Protein AF-A0A7W0YG30-F1 (afdb_monomer)

Structure (mmCIF, N/CA/C/O backbone):
data_AF-A0A7W0YG30-F1
#
_entry.id   AF-A0A7W0YG30-F1
#
loop_
_atom_site.group_PDB
_atom_site.id
_atom_site.type_symbol
_atom_site.label_atom_id
_atom_site.label_alt_id
_atom_site.label_comp_id
_atom_site.label_asym_id
_atom_site.label_entity_id
_atom_site.label_seq_id
_atom_site.pdbx_PDB_ins_code
_atom_site.Cartn_x
_atom_site.Cartn_y
_atom_site.Cartn_z
_atom_site.occupancy
_atom_site.B_iso_or_equiv
_atom_site.auth_seq_id
_atom_site.auth_comp_id
_atom_site.auth_asym_id
_atom_site.auth_atom_id
_atom_site.pdbx_PDB_model_num
ATOM 1 N N . GLY A 1 1 ? 5.978 15.077 6.024 1.00 88.06 1 GLY A N 1
ATOM 2 C CA . GLY A 1 1 ? 4.657 14.716 5.456 1.00 88.06 1 GLY A CA 1
ATOM 3 C C . GLY A 1 1 ? 3.898 13.810 6.408 1.00 88.06 1 GLY A C 1
ATOM 4 O O . GLY A 1 1 ? 4.485 13.378 7.391 1.00 88.06 1 GLY A O 1
ATOM 5 N N . MET A 1 2 ? 2.622 13.528 6.148 1.00 92.81 2 MET A N 1
ATOM 6 C CA . MET A 1 2 ? 1.885 12.480 6.869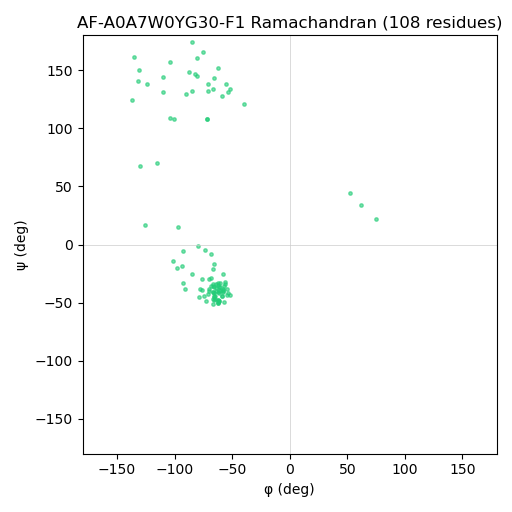 1.00 92.81 2 MET A CA 1
ATOM 7 C C . MET A 1 2 ? 2.159 11.133 6.193 1.00 92.81 2 MET A C 1
ATOM 9 O O . MET A 1 2 ? 2.068 11.057 4.970 1.00 92.81 2 MET A O 1
ATOM 13 N N . ARG A 1 3 ? 2.488 10.096 6.966 1.00 92.56 3 ARG A N 1
ATOM 14 C CA . ARG A 1 3 ? 2.571 8.705 6.504 1.00 92.56 3 ARG A CA 1
ATOM 15 C C . ARG A 1 3 ? 1.429 7.925 7.130 1.00 92.56 3 ARG A C 1
ATOM 17 O O . ARG A 1 3 ? 1.207 7.996 8.336 1.00 92.56 3 ARG A O 1
ATOM 24 N N . TRP A 1 4 ? 0.716 7.183 6.307 1.00 94.00 4 TRP A N 1
ATOM 25 C CA . TRP A 1 4 ? -0.432 6.394 6.720 1.00 94.00 4 TRP A CA 1
ATOM 26 C C . TRP A 1 4 ? -0.358 5.012 6.083 1.00 94.00 4 TRP A C 1
ATOM 28 O O . TRP A 1 4 ? 0.406 4.798 5.145 1.00 94.00 4 TRP A O 1
ATOM 38 N N . VAL A 1 5 ? -1.109 4.074 6.653 1.00 93.69 5 VAL A N 1
ATOM 39 C CA . VAL A 1 5 ? -1.199 2.694 6.180 1.00 93.69 5 VAL A CA 1
ATOM 40 C C . VAL A 1 5 ? -2.655 2.253 6.223 1.00 93.69 5 VAL A C 1
ATOM 42 O O . VAL A 1 5 ? -3.283 2.287 7.283 1.00 93.69 5 VAL A O 1
ATOM 45 N N . ASP A 1 6 ? -3.172 1.808 5.085 1.00 95.81 6 ASP A N 1
ATOM 46 C CA . ASP A 1 6 ? -4.459 1.123 5.020 1.00 95.81 6 ASP A CA 1
ATOM 47 C C . ASP A 1 6 ? -4.229 -0.377 5.199 1.00 95.81 6 ASP A C 1
ATOM 49 O O . ASP A 1 6 ? -3.362 -0.973 4.563 1.00 95.81 6 ASP A O 1
ATOM 53 N N . ASN A 1 7 ? -4.984 -0.995 6.109 1.00 95.69 7 ASN A N 1
ATOM 54 C CA . ASN A 1 7 ? -4.784 -2.389 6.495 1.00 95.69 7 ASN A CA 1
ATOM 55 C C . ASN A 1 7 ? -6.068 -3.192 6.301 1.00 95.69 7 ASN A C 1
ATOM 57 O O . ASN A 1 7 ? -7.153 -2.759 6.694 1.00 95.69 7 ASN A O 1
ATOM 61 N N . MET A 1 8 ? -5.936 -4.407 5.769 1.00 97.56 8 MET A N 1
ATOM 62 C CA . MET A 1 8 ? -7.026 -5.379 5.797 1.00 97.56 8 MET A CA 1
ATOM 63 C C . MET A 1 8 ? -7.226 -5.890 7.227 1.00 97.56 8 MET A C 1
ATOM 65 O O . MET A 1 8 ? -6.277 -6.295 7.897 1.00 97.56 8 MET A O 1
ATOM 69 N N . VAL A 1 9 ? -8.476 -5.906 7.685 1.00 97.38 9 VAL A N 1
ATOM 70 C CA . VAL A 1 9 ? -8.862 -6.413 9.007 1.00 97.38 9 VAL A CA 1
ATOM 71 C C . VAL A 1 9 ? -10.042 -7.368 8.881 1.00 97.38 9 VAL A C 1
ATOM 73 O O . VAL A 1 9 ? -10.882 -7.214 7.997 1.00 97.38 9 VAL A O 1
ATOM 76 N N . ILE A 1 10 ? -10.131 -8.342 9.790 1.00 98.12 10 ILE A N 1
ATOM 77 C CA . ILE A 1 10 ? -11.286 -9.242 9.901 1.00 98.12 10 ILE A CA 1
ATOM 78 C C . ILE A 1 10 ? -12.115 -8.795 11.112 1.00 98.12 10 ILE A C 1
ATOM 80 O O . ILE A 1 10 ? -11.666 -8.969 12.249 1.00 98.12 10 ILE A O 1
ATOM 84 N N . PRO A 1 11 ? -13.312 -8.212 10.912 1.00 97.56 11 PRO A N 1
ATOM 85 C CA . PRO A 1 11 ? -14.144 -7.748 12.013 1.00 97.56 11 PRO A CA 1
ATOM 86 C C . PRO A 1 11 ? -14.589 -8.880 12.941 1.00 97.56 11 PRO A C 1
ATOM 88 O O . PRO A 1 11 ? -14.798 -10.026 12.529 1.00 97.56 11 PRO A O 1
ATOM 91 N N . LEU A 1 12 ? -14.825 -8.535 14.208 1.00 96.94 12 LEU A N 1
ATOM 92 C CA . LEU A 1 12 ? -15.426 -9.461 15.161 1.00 96.94 12 LEU A CA 1
ATOM 93 C C . LEU A 1 12 ? -16.808 -9.900 14.643 1.00 96.94 12 LEU A C 1
ATOM 95 O O . LEU A 1 12 ? -17.660 -9.056 14.374 1.00 96.94 12 LEU A O 1
ATOM 99 N N . LYS A 1 13 ? -17.040 -11.220 14.581 1.00 96.56 13 LYS A N 1
ATOM 100 C CA . LYS A 1 13 ? -18.257 -11.874 14.044 1.00 96.56 13 LYS A CA 1
ATOM 101 C C . LYS A 1 13 ? -18.392 -11.880 12.513 1.00 96.56 13 LYS A C 1
ATOM 103 O O . LYS A 1 13 ? -19.506 -12.050 12.027 1.00 96.56 13 LYS A O 1
ATOM 108 N N . ALA A 1 14 ? -17.301 -11.733 11.757 1.00 97.69 14 ALA A N 1
ATOM 109 C CA . ALA A 1 14 ? -17.327 -12.023 10.321 1.00 97.69 14 ALA A CA 1
ATOM 110 C C . ALA A 1 14 ? -17.911 -13.428 10.055 1.00 97.69 14 ALA A C 1
ATOM 112 O O . ALA A 1 14 ? -17.543 -14.387 10.734 1.00 97.69 14 ALA A O 1
ATOM 113 N N . GLU A 1 15 ? -18.822 -13.543 9.085 1.00 98.25 15 GLU A N 1
ATOM 114 C CA . GLU A 1 15 ? -19.530 -14.800 8.781 1.00 98.25 15 GLU A CA 1
ATOM 115 C C . GLU A 1 15 ? -18.609 -15.854 8.141 1.00 98.25 15 GLU A C 1
ATOM 117 O O . GLU A 1 15 ? -18.786 -17.052 8.365 1.00 98.25 15 GLU A O 1
ATOM 122 N N . HIS A 1 16 ? -17.585 -15.402 7.408 1.00 98.06 16 HIS A N 1
ATOM 123 C CA . HIS A 1 16 ? -16.638 -16.242 6.667 1.00 98.06 16 HIS A CA 1
ATOM 124 C C . HIS A 1 16 ? -15.179 -15.853 6.970 1.00 98.06 16 HIS A C 1
ATOM 126 O O . HIS A 1 16 ? -14.479 -15.312 6.114 1.00 98.06 16 HIS A O 1
ATOM 132 N N . PRO A 1 17 ? -14.686 -16.078 8.203 1.00 97.56 17 PRO A N 1
ATOM 133 C CA . PRO A 1 17 ? -13.341 -15.655 8.577 1.00 97.56 17 PRO A CA 1
ATOM 134 C C . PRO A 1 17 ? -12.261 -16.426 7.812 1.00 97.56 17 PRO A C 1
ATOM 136 O O . PRO A 1 17 ? -11.233 -15.840 7.502 1.00 97.56 17 PRO A O 1
ATOM 139 N N . THR A 1 18 ? -12.466 -17.706 7.484 1.00 98.19 18 THR A N 1
ATOM 140 C CA . THR A 1 18 ? -11.490 -18.501 6.718 1.00 98.19 18 THR A CA 1
ATOM 141 C C . THR A 1 18 ? -11.267 -17.919 5.325 1.00 98.19 18 THR A C 1
ATOM 143 O O . THR A 1 18 ? -10.128 -17.628 4.976 1.00 98.19 18 THR A O 1
ATOM 146 N N . ASP A 1 19 ? -12.340 -17.642 4.588 1.00 98.50 19 ASP A N 1
ATOM 147 C CA . ASP A 1 19 ? -12.279 -17.049 3.248 1.00 98.50 19 ASP A CA 1
ATOM 148 C C . ASP A 1 19 ? -11.601 -15.671 3.280 1.00 98.50 19 ASP A C 1
ATOM 150 O O . ASP A 1 19 ? -10.819 -15.333 2.397 1.00 98.50 19 ASP A O 1
ATOM 154 N N . ALA A 1 20 ? -11.828 -14.886 4.341 1.00 98.50 20 ALA A N 1
ATOM 155 C CA . ALA A 1 20 ? -11.134 -13.615 4.530 1.00 98.50 20 ALA A CA 1
ATOM 156 C C . ALA A 1 20 ? -9.612 -13.792 4.709 1.00 98.50 20 ALA A C 1
ATOM 158 O O . ALA A 1 20 ? -8.846 -12.989 4.181 1.00 98.50 20 ALA A O 1
ATOM 159 N N . HIS A 1 21 ? -9.152 -14.845 5.398 1.00 98.38 21 HIS A N 1
ATOM 160 C CA . HIS A 1 21 ? -7.716 -15.157 5.465 1.00 98.38 21 HIS A CA 1
ATOM 161 C C . HIS A 1 21 ? -7.170 -15.583 4.099 1.00 98.38 21 HIS A C 1
ATOM 163 O O . HIS A 1 21 ? -6.071 -15.175 3.732 1.00 98.38 21 HIS A O 1
ATOM 169 N N . GLU A 1 22 ? -7.920 -16.388 3.340 1.00 98.62 22 GLU A N 1
ATOM 170 C CA . GLU A 1 22 ? -7.520 -16.793 1.987 1.00 98.62 22 GLU A CA 1
ATOM 171 C C . GLU A 1 22 ? -7.417 -15.590 1.046 1.00 98.62 22 GLU A C 1
ATOM 173 O O . GLU A 1 22 ? -6.443 -15.482 0.303 1.00 98.62 22 GLU A O 1
ATOM 178 N N . TRP A 1 23 ? -8.354 -14.644 1.140 1.00 98.31 23 TRP A N 1
ATOM 179 C CA . TRP A 1 23 ? -8.305 -13.385 0.402 1.00 98.31 23 TRP A CA 1
ATOM 180 C C . TRP A 1 23 ? -7.074 -12.554 0.760 1.00 98.31 23 TRP A C 1
ATOM 182 O O . TRP A 1 23 ? -6.349 -12.121 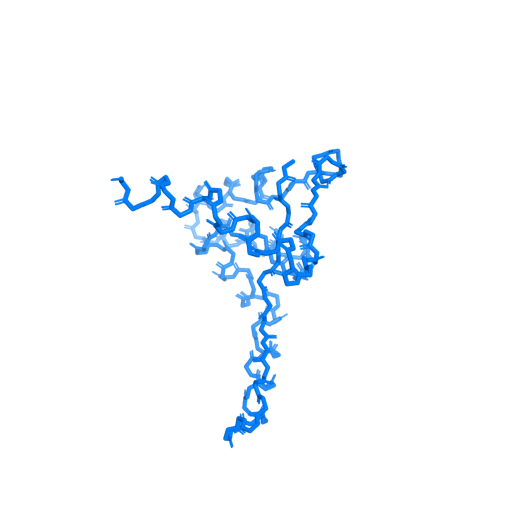-0.132 1.00 98.31 23 TRP A O 1
ATOM 192 N N . ILE A 1 24 ? -6.803 -12.369 2.055 1.00 98.25 24 ILE A N 1
ATOM 193 C CA . ILE A 1 24 ? -5.611 -11.646 2.509 1.00 98.25 24 ILE A CA 1
ATOM 194 C C . ILE A 1 24 ? -4.355 -12.321 1.941 1.00 98.25 24 ILE A C 1
ATOM 196 O O . ILE A 1 24 ? -3.541 -11.656 1.309 1.00 98.25 24 ILE A O 1
ATOM 200 N N . ASN A 1 25 ? -4.232 -13.646 2.069 1.00 98.31 25 ASN A N 1
ATOM 201 C CA . ASN A 1 25 ? -3.099 -14.392 1.515 1.00 98.31 25 ASN A CA 1
ATOM 202 C C . ASN A 1 25 ? -2.954 -14.218 -0.003 1.00 98.31 25 ASN A C 1
ATOM 204 O O . ASN A 1 25 ? -1.833 -14.123 -0.492 1.00 98.31 25 ASN A O 1
ATOM 208 N N . PHE A 1 26 ? -4.064 -14.195 -0.745 1.00 98.50 26 PHE A N 1
ATOM 209 C CA . PHE A 1 26 ? -4.066 -13.979 -2.191 1.00 98.50 26 PHE A CA 1
ATOM 210 C C . PHE A 1 26 ? -3.566 -12.579 -2.560 1.00 98.50 26 PHE A C 1
ATOM 212 O O . PHE A 1 26 ? -2.694 -12.457 -3.414 1.00 98.50 26 PHE A O 1
ATOM 219 N N . VAL A 1 27 ? -4.055 -11.537 -1.881 1.00 98.19 27 VAL A N 1
ATOM 220 C CA . VAL A 1 27 ? -3.645 -10.142 -2.124 1.00 98.19 27 VAL A CA 1
ATOM 221 C C . VAL A 1 27 ? -2.153 -9.923 -1.848 1.00 98.19 27 VAL A C 1
ATOM 223 O O . VAL A 1 27 ? -1.520 -9.138 -2.543 1.00 98.19 27 VAL A O 1
ATOM 226 N N . TYR A 1 28 ? -1.575 -10.636 -0.876 1.00 97.50 28 TYR A N 1
ATOM 227 C CA . TYR A 1 28 ? -0.143 -10.558 -0.556 1.00 97.50 28 TYR A CA 1
ATOM 228 C C . TYR A 1 28 ? 0.769 -11.365 -1.501 1.00 97.50 28 TYR A C 1
ATOM 230 O O . TYR A 1 28 ? 1.988 -11.346 -1.320 1.00 97.50 28 TYR A O 1
ATOM 238 N N . GLN A 1 29 ? 0.233 -12.078 -2.498 1.00 98.62 29 GLN A N 1
ATOM 239 C CA . GLN A 1 29 ? 1.074 -12.692 -3.533 1.00 98.62 29 GLN A CA 1
ATOM 240 C C . GLN A 1 29 ? 1.732 -11.588 -4.378 1.00 98.62 29 GLN A C 1
ATOM 242 O O . GLN A 1 29 ? 1.023 -10.662 -4.778 1.00 98.62 29 GLN A O 1
ATOM 247 N N . PRO A 1 30 ? 3.047 -11.660 -4.670 1.00 98.50 30 PRO A N 1
ATOM 248 C CA . PRO A 1 30 ? 3.767 -10.588 -5.358 1.00 98.50 30 PRO A CA 1
ATOM 249 C C . PRO A 1 30 ? 3.122 -10.113 -6.661 1.00 98.50 30 PRO A C 1
ATOM 251 O O . PRO A 1 30 ? 2.994 -8.913 -6.870 1.00 98.50 30 PRO A O 1
ATOM 254 N N . GLU A 1 31 ? 2.658 -11.034 -7.503 1.00 98.31 31 GLU A N 1
ATOM 255 C CA . GLU A 1 31 ? 2.036 -10.722 -8.792 1.00 98.31 31 GLU A CA 1
ATOM 256 C C . GLU A 1 31 ? 0.695 -9.991 -8.619 1.00 98.31 31 GLU A C 1
ATOM 258 O O . GLU A 1 31 ? 0.367 -9.086 -9.382 1.00 98.31 31 GLU A O 1
ATOM 263 N N . ILE A 1 32 ? -0.074 -10.344 -7.584 1.00 98.56 32 ILE A N 1
ATOM 264 C CA . ILE A 1 32 ? -1.358 -9.695 -7.281 1.00 98.56 32 ILE A CA 1
ATOM 265 C C . ILE A 1 32 ? -1.132 -8.311 -6.678 1.00 98.56 32 ILE A C 1
ATOM 267 O O . ILE A 1 32 ? -1.791 -7.349 -7.072 1.00 98.56 32 ILE A O 1
ATOM 271 N N . ALA A 1 33 ? -0.189 -8.200 -5.746 1.00 98.50 33 ALA A N 1
ATOM 272 C CA . ALA A 1 33 ? 0.195 -6.931 -5.152 1.00 98.50 33 ALA A CA 1
ATOM 273 C C . ALA A 1 33 ? 0.744 -5.955 -6.207 1.00 98.50 33 ALA A C 1
ATOM 275 O O . ALA A 1 33 ? 0.358 -4.788 -6.203 1.00 98.50 33 ALA A O 1
ATOM 276 N N . ALA A 1 34 ? 1.570 -6.437 -7.144 1.00 98.38 34 ALA A N 1
ATOM 277 C CA . ALA A 1 34 ? 2.080 -5.639 -8.254 1.00 98.38 34 ALA A CA 1
ATOM 278 C C . ALA A 1 34 ? 0.943 -5.151 -9.153 1.00 98.38 34 ALA A C 1
ATOM 280 O O . ALA A 1 34 ? 0.805 -3.945 -9.327 1.00 98.38 34 ALA A O 1
ATOM 281 N N . ALA A 1 3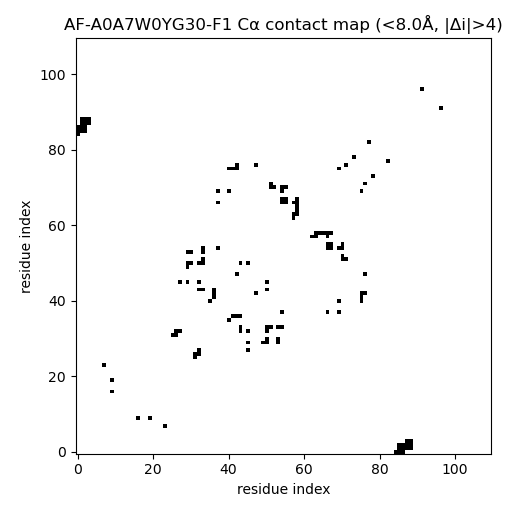5 ? 0.052 -6.042 -9.597 1.00 98.31 35 ALA A N 1
ATOM 282 C CA . ALA A 1 35 ? -1.100 -5.661 -10.415 1.00 98.31 35 ALA A CA 1
ATOM 283 C C . ALA A 1 35 ? -2.000 -4.606 -9.735 1.00 98.31 35 ALA A C 1
ATOM 285 O O . ALA A 1 35 ? -2.550 -3.721 -10.395 1.00 98.31 35 ALA A O 1
ATOM 286 N N . ILE A 1 36 ? -2.154 -4.664 -8.405 1.00 98.25 36 ILE A N 1
ATOM 287 C CA . ILE A 1 36 ? -2.858 -3.620 -7.648 1.00 98.25 36 ILE A CA 1
ATOM 288 C C . ILE A 1 36 ? -2.073 -2.305 -7.704 1.00 98.25 36 ILE A C 1
ATOM 290 O O . ILE A 1 36 ? -2.658 -1.283 -8.064 1.00 98.25 36 ILE A O 1
ATOM 294 N N . THR A 1 37 ? -0.775 -2.311 -7.383 1.00 98.25 37 THR A N 1
ATOM 295 C CA . THR A 1 37 ? 0.085 -1.115 -7.419 1.00 98.25 37 THR A CA 1
ATOM 296 C C . THR A 1 37 ? 0.126 -0.470 -8.805 1.00 98.25 37 THR A C 1
ATOM 298 O O . THR A 1 37 ? 0.020 0.749 -8.898 1.00 98.25 37 THR A O 1
ATOM 301 N N . GLU A 1 38 ? 0.190 -1.252 -9.880 1.00 98.19 38 GLU A N 1
ATOM 302 C CA . GLU A 1 38 ? 0.124 -0.767 -11.266 1.00 98.19 38 GLU A CA 1
ATOM 303 C C . GLU A 1 38 ? -1.160 0.001 -11.560 1.00 98.19 38 GLU A C 1
ATOM 305 O O . GLU A 1 38 ? -1.153 1.018 -12.257 1.00 98.19 38 GLU A O 1
ATOM 310 N N . TRP A 1 39 ? -2.270 -0.473 -10.995 1.00 97.75 39 TRP A N 1
ATOM 311 C CA . TRP A 1 39 ? -3.575 0.131 -11.194 1.00 97.75 39 TRP A CA 1
ATOM 312 C C . TRP A 1 39 ? -3.790 1.383 -10.340 1.00 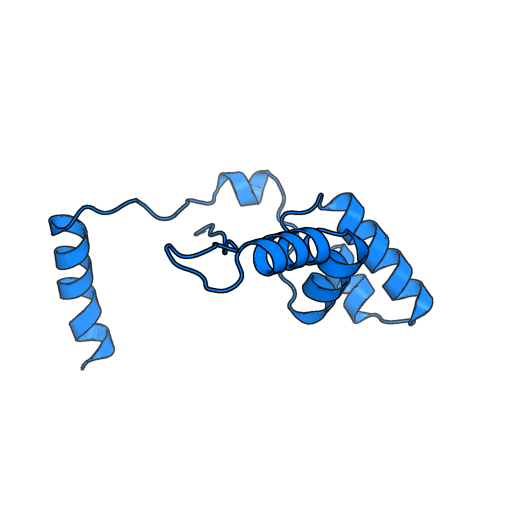97.75 39 TRP A C 1
ATOM 314 O O . TRP A 1 39 ? -4.305 2.384 -10.839 1.00 97.75 39 TRP A O 1
ATOM 324 N N . VAL A 1 40 ? -3.435 1.337 -9.050 1.00 97.19 40 VAL A N 1
ATOM 325 C CA . VAL A 1 40 ? -3.782 2.404 -8.088 1.00 97.19 40 VAL A CA 1
ATOM 326 C C . VAL A 1 40 ? -2.643 3.369 -7.773 1.00 97.19 40 VAL A C 1
ATOM 328 O O . VAL A 1 40 ? -2.914 4.425 -7.209 1.00 97.19 40 VAL A O 1
ATOM 331 N N . TRP A 1 41 ? -1.402 3.031 -8.129 1.00 97.06 41 TRP A N 1
ATOM 332 C CA . TRP A 1 41 ? -0.198 3.843 -7.906 1.00 97.06 41 TRP A CA 1
ATOM 333 C C . TRP A 1 41 ? 0.116 4.110 -6.423 1.00 97.06 41 TRP A C 1
ATOM 335 O O . TRP A 1 41 ? 0.630 5.165 -6.060 1.00 97.06 41 TRP A O 1
ATOM 345 N N . TYR A 1 42 ? -0.183 3.139 -5.558 1.00 96.25 42 TYR A N 1
ATOM 346 C CA . TYR A 1 42 ? 0.209 3.149 -4.146 1.00 96.25 42 TYR A CA 1
ATOM 347 C C . TYR A 1 42 ? 1.275 2.091 -3.856 1.00 96.25 42 TYR A C 1
ATOM 349 O O . TYR A 1 42 ? 1.231 0.987 -4.408 1.00 96.25 42 TYR A O 1
ATOM 357 N N . GLU A 1 43 ? 2.195 2.437 -2.951 1.00 94.19 43 GLU A N 1
ATOM 358 C CA . GLU A 1 43 ? 3.187 1.528 -2.367 1.00 94.19 43 GLU A CA 1
ATOM 359 C C . GLU A 1 43 ? 2.482 0.301 -1.766 1.00 94.19 43 GLU A C 1
ATOM 361 O O . GLU A 1 43 ? 1.504 0.426 -1.020 1.00 94.19 43 GLU A O 1
ATOM 366 N N . SER A 1 44 ? 2.974 -0.889 -2.104 1.00 95.44 44 SER A N 1
ATOM 367 C CA . SER A 1 44 ? 2.495 -2.151 -1.541 1.00 95.44 44 SER A CA 1
ATOM 368 C C . SER A 1 44 ? 3.247 -2.477 -0.245 1.00 95.44 44 SER A C 1
ATOM 370 O O . SER A 1 44 ? 4.427 -2.176 -0.138 1.00 95.44 44 SER A O 1
ATOM 372 N N . PRO A 1 45 ? 2.627 -3.159 0.737 1.00 94.25 45 PRO A N 1
ATOM 373 C CA . PRO A 1 45 ? 3.343 -3.690 1.901 1.00 94.25 45 PRO A CA 1
ATOM 374 C C . PRO A 1 45 ? 4.218 -4.926 1.593 1.00 94.25 45 PRO A C 1
ATOM 376 O O . PRO A 1 45 ? 4.872 -5.449 2.498 1.00 94.25 45 PRO A O 1
ATOM 379 N N . VAL A 1 46 ? 4.176 -5.454 0.364 1.00 96.88 46 VAL A N 1
ATOM 380 C CA . VAL A 1 46 ? 5.111 -6.480 -0.134 1.00 96.88 46 VAL A CA 1
ATOM 381 C C . VAL A 1 46 ? 6.412 -5.794 -0.551 1.00 96.88 46 VAL A C 1
ATOM 383 O O . VAL A 1 46 ? 6.358 -4.688 -1.065 1.00 96.88 46 VAL A O 1
ATOM 386 N N . ASP A 1 47 ? 7.556 -6.459 -0.353 1.00 97.06 47 ASP A N 1
ATOM 387 C CA . ASP A 1 47 ? 8.899 -5.928 -0.640 1.00 97.06 47 ASP A CA 1
ATOM 388 C C . ASP A 1 47 ? 8.980 -5.110 -1.943 1.00 97.06 47 ASP A C 1
ATOM 390 O O . ASP A 1 47 ? 8.706 -5.626 -3.032 1.00 97.06 47 ASP A O 1
ATOM 394 N N . ASP A 1 48 ? 9.378 -3.841 -1.810 1.00 95.81 48 ASP A N 1
ATOM 395 C CA . ASP A 1 48 ? 9.378 -2.858 -2.893 1.00 95.81 48 ASP A CA 1
ATOM 396 C C . ASP A 1 48 ? 10.140 -3.332 -4.127 1.00 95.81 48 ASP A C 1
ATOM 398 O O . ASP A 1 48 ? 9.678 -3.129 -5.246 1.00 95.81 48 ASP A O 1
ATOM 402 N N . GLU A 1 49 ? 11.304 -3.970 -3.965 1.00 96.19 49 GLU A N 1
ATOM 403 C CA . GLU A 1 49 ? 12.096 -4.380 -5.127 1.00 96.19 49 GLU A CA 1
ATOM 404 C C . GLU A 1 49 ? 11.516 -5.609 -5.818 1.00 96.19 49 GLU A C 1
ATOM 406 O O . GLU A 1 49 ? 11.631 -5.723 -7.039 1.00 96.19 49 GLU A O 1
ATOM 411 N N . VAL A 1 50 ? 10.834 -6.494 -5.085 1.00 97.94 50 VAL A N 1
ATOM 412 C CA . VAL A 1 50 ? 10.053 -7.571 -5.708 1.00 97.94 50 VAL A CA 1
ATOM 413 C C . VAL A 1 50 ? 8.940 -6.981 -6.574 1.00 97.94 50 VAL A C 1
ATOM 415 O O . VAL A 1 50 ? 8.793 -7.379 -7.729 1.00 97.94 50 VAL A O 1
ATOM 418 N N . ILE A 1 51 ? 8.188 -6.010 -6.051 1.00 98.25 51 ILE A N 1
ATOM 419 C CA . ILE A 1 51 ? 7.086 -5.378 -6.787 1.00 98.25 51 ILE A CA 1
ATOM 420 C C . ILE A 1 51 ? 7.604 -4.570 -7.980 1.00 98.25 51 ILE A C 1
ATOM 422 O O . ILE A 1 51 ? 7.116 -4.739 -9.095 1.00 98.25 51 ILE A O 1
ATOM 426 N N . ARG A 1 52 ? 8.638 -3.746 -7.789 1.00 97.75 52 ARG A N 1
ATOM 427 C CA . ARG A 1 52 ? 9.240 -2.940 -8.861 1.00 97.75 52 ARG A CA 1
ATOM 428 C C . ARG A 1 52 ? 9.840 -3.805 -9.962 1.00 97.75 52 ARG A C 1
ATOM 430 O O . ARG A 1 52 ? 9.782 -3.417 -11.125 1.00 97.75 52 ARG A O 1
ATOM 437 N N . GLU A 1 53 ? 10.410 -4.965 -9.639 1.00 98.25 53 GLU A N 1
ATOM 438 C CA . GLU A 1 53 ? 10.899 -5.896 -10.658 1.00 98.25 53 GLU A CA 1
ATOM 439 C C . GLU A 1 53 ? 9.759 -6.479 -11.502 1.00 98.25 53 GLU A C 1
ATOM 441 O O . GLU A 1 53 ? 9.900 -6.525 -12.723 1.00 98.25 53 GLU A O 1
ATOM 446 N N . ILE A 1 54 ? 8.625 -6.848 -10.895 1.00 98.56 54 ILE A N 1
ATOM 447 C CA . ILE A 1 54 ? 7.434 -7.302 -11.636 1.00 98.56 54 ILE A CA 1
ATOM 448 C C . ILE A 1 54 ? 6.923 -6.180 -12.547 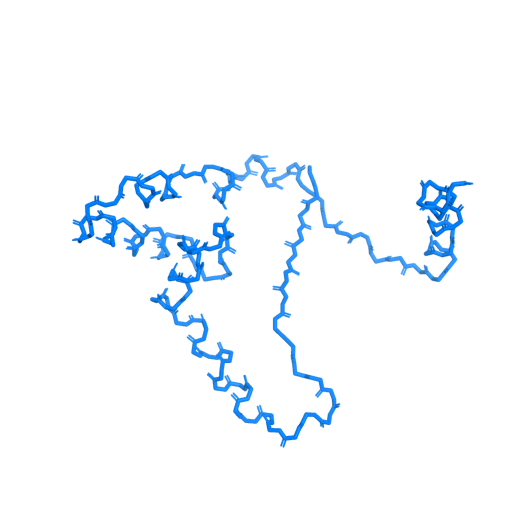1.00 98.56 54 ILE A C 1
ATOM 450 O O . ILE A 1 54 ? 6.820 -6.382 -13.751 1.00 98.56 54 ILE A O 1
ATOM 454 N N . ILE A 1 55 ? 6.767 -4.959 -12.025 1.00 98.56 55 ILE A N 1
ATOM 455 C CA . ILE A 1 55 ? 6.330 -3.797 -12.821 1.00 98.56 55 ILE A CA 1
ATOM 456 C C . ILE A 1 55 ? 7.278 -3.542 -14.005 1.00 98.56 55 ILE A C 1
ATOM 458 O O . ILE A 1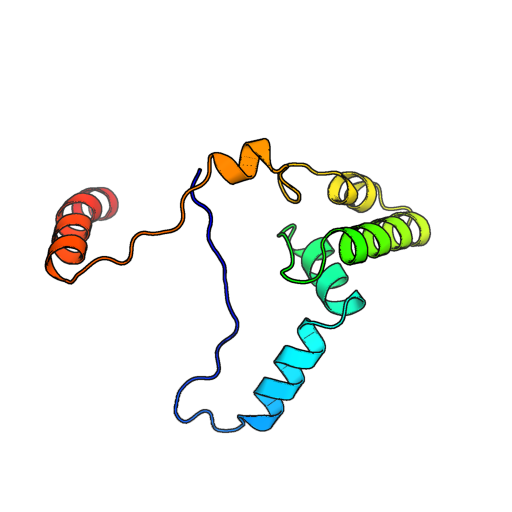 55 ? 6.845 -3.226 -15.111 1.00 98.56 55 ILE A O 1
ATOM 462 N N . ARG A 1 56 ? 8.599 -3.699 -13.822 1.00 98.44 56 ARG A N 1
ATOM 463 C CA . ARG A 1 56 ? 9.585 -3.574 -14.916 1.00 98.44 56 ARG A CA 1
ATOM 464 C C . ARG A 1 56 ? 9.487 -4.701 -15.943 1.00 98.44 56 ARG A C 1
ATOM 466 O O . ARG A 1 56 ? 9.903 -4.497 -17.088 1.00 98.44 56 ARG A O 1
ATOM 473 N N . GLN A 1 57 ? 9.053 -5.894 -15.547 1.00 98.50 57 GLN A N 1
ATOM 474 C CA . GLN A 1 57 ? 8.799 -7.009 -16.461 1.00 98.50 57 GLN A CA 1
ATOM 475 C C . GLN A 1 57 ? 7.531 -6.738 -17.269 1.00 98.50 57 GLN A C 1
ATOM 477 O O . GLN A 1 57 ? 7.599 -6.759 -18.499 1.00 98.50 57 GLN A O 1
ATOM 482 N N . ASP A 1 58 ? 6.453 -6.342 -16.602 1.00 98.38 58 ASP A N 1
ATOM 483 C CA . ASP A 1 58 ? 5.157 -6.031 -17.207 1.00 98.38 58 ASP A CA 1
ATOM 484 C C . ASP A 1 58 ? 5.262 -4.824 -18.150 1.00 98.38 58 ASP A C 1
ATOM 486 O O . ASP A 1 58 ? 4.788 -4.867 -19.285 1.00 98.38 58 ASP A O 1
ATOM 490 N N . ALA A 1 59 ? 6.030 -3.797 -17.775 1.00 98.06 59 ALA A N 1
ATOM 491 C CA . ALA A 1 59 ? 6.357 -2.673 -18.651 1.00 98.06 59 ALA A CA 1
ATOM 492 C C . ALA A 1 59 ? 6.991 -3.112 -19.984 1.00 98.06 59 ALA A C 1
ATOM 494 O O . ALA A 1 59 ? 6.706 -2.529 -21.030 1.00 98.06 59 ALA A O 1
ATOM 495 N N . LYS A 1 60 ? 7.859 -4.136 -19.964 1.00 98.06 60 LYS A N 1
ATOM 496 C CA . LYS A 1 60 ? 8.496 -4.683 -21.177 1.00 98.06 60 LYS A CA 1
ATOM 497 C C . LYS A 1 60 ? 7.552 -5.595 -21.952 1.00 98.06 60 LYS A C 1
ATOM 499 O O . LYS A 1 60 ? 7.612 -5.597 -23.178 1.00 98.06 60 LYS A O 1
ATOM 504 N N . GLU A 1 61 ? 6.745 -6.394 -21.259 1.00 98.25 61 GLU A N 1
ATOM 505 C CA . GLU A 1 61 ? 5.781 -7.305 -21.880 1.00 98.25 61 GLU A CA 1
ATOM 506 C C . GLU A 1 61 ? 4.692 -6.534 -22.630 1.00 98.25 61 GLU A C 1
ATOM 508 O O . GLU A 1 61 ? 4.377 -6.862 -23.776 1.00 98.25 61 GLU A O 1
ATOM 513 N N . PHE A 1 62 ? 4.163 -5.483 -22.005 1.00 97.44 62 PHE A N 1
ATOM 514 C CA . PHE A 1 62 ? 3.059 -4.690 -22.538 1.00 97.44 62 PHE A CA 1
ATOM 515 C C . PHE A 1 62 ? 3.503 -3.466 -23.351 1.00 97.44 62 PHE A C 1
ATOM 517 O O . PHE A 1 62 ? 2.651 -2.823 -23.962 1.00 97.44 62 PHE A O 1
ATOM 524 N N . ASP A 1 63 ? 4.808 -3.167 -23.399 1.00 97.69 63 ASP A N 1
ATOM 525 C CA . ASP A 1 63 ? 5.366 -1.943 -24.004 1.00 97.69 63 ASP A CA 1
ATOM 526 C C . ASP A 1 63 ? 4.678 -0.678 -23.448 1.00 97.69 63 ASP A C 1
ATOM 528 O O . ASP A 1 63 ? 4.283 0.226 -24.189 1.00 97.69 63 ASP A O 1
ATOM 532 N N . ASP A 1 64 ? 4.482 -0.644 -22.122 1.00 97.75 64 ASP A N 1
ATOM 533 C CA . ASP A 1 64 ? 3.728 0.409 -21.437 1.00 97.75 64 ASP A CA 1
ATOM 534 C C . ASP A 1 64 ? 4.665 1.449 -20.786 1.00 97.75 64 ASP A C 1
ATOM 536 O O . ASP A 1 64 ? 5.292 1.181 -19.752 1.00 97.75 64 ASP A O 1
ATOM 540 N N . PRO A 1 65 ? 4.754 2.676 -21.336 1.00 97.00 65 PRO A N 1
ATOM 541 C CA . PRO A 1 65 ? 5.587 3.732 -20.768 1.00 97.00 65 PRO A CA 1
ATOM 542 C C . PRO A 1 65 ? 5.103 4.234 -19.398 1.00 97.00 65 PRO A C 1
ATOM 544 O O . PRO A 1 65 ? 5.903 4.816 -18.664 1.00 97.00 65 PRO A O 1
ATOM 547 N N . ALA A 1 66 ? 3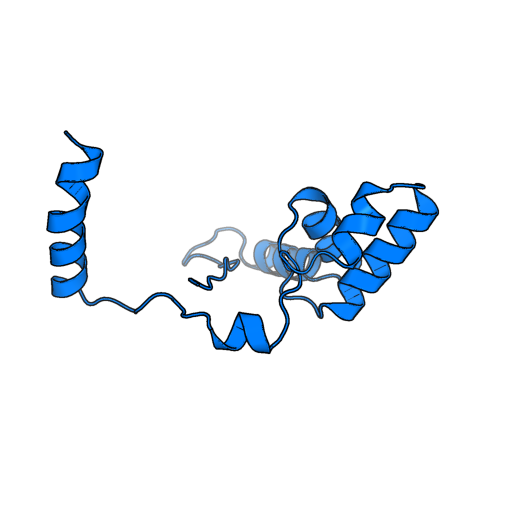.832 4.037 -19.033 1.00 97.44 66 ALA A N 1
ATOM 548 C CA . ALA A 1 66 ? 3.325 4.401 -17.712 1.00 97.44 66 ALA A CA 1
ATOM 549 C C . ALA A 1 66 ? 3.902 3.481 -16.628 1.00 97.44 66 ALA A C 1
ATOM 551 O O . ALA A 1 66 ? 4.313 3.968 -15.577 1.00 97.44 66 ALA A O 1
ATOM 552 N N . LEU A 1 67 ? 4.024 2.181 -16.913 1.00 98.00 67 LEU A N 1
ATOM 553 C CA . LEU A 1 67 ? 4.657 1.221 -16.004 1.00 98.00 67 LEU A CA 1
ATOM 554 C C . LEU A 1 67 ? 6.164 1.470 -15.870 1.00 98.00 67 LEU A C 1
ATOM 556 O O . LEU A 1 67 ? 6.712 1.375 -14.772 1.00 98.00 67 LEU A O 1
ATOM 560 N N . VAL A 1 68 ? 6.831 1.886 -16.956 1.00 97.12 68 VAL A N 1
ATOM 561 C CA . VAL A 1 68 ? 8.231 2.349 -16.888 1.00 97.12 68 VAL A CA 1
ATOM 562 C C . VAL A 1 68 ? 8.370 3.535 -15.932 1.00 97.12 68 V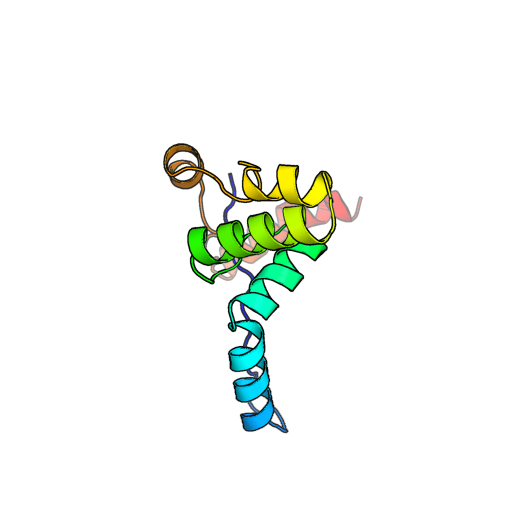AL A C 1
ATOM 564 O O . VAL A 1 68 ? 9.302 3.564 -15.134 1.00 97.12 68 VAL A O 1
ATOM 567 N N . ALA A 1 69 ? 7.457 4.510 -16.004 1.00 97.06 69 ALA A N 1
ATOM 568 C CA . ALA A 1 69 ? 7.481 5.666 -15.113 1.00 97.06 69 ALA A CA 1
ATOM 569 C C . ALA A 1 69 ? 7.212 5.269 -13.653 1.00 97.06 69 ALA A C 1
ATOM 571 O O . ALA A 1 69 ? 7.943 5.703 -12.766 1.00 97.06 69 ALA A O 1
ATOM 572 N N . LEU A 1 70 ? 6.217 4.409 -13.416 1.00 97.81 70 LEU A N 1
ATOM 573 C CA . LEU A 1 70 ? 5.842 3.933 -12.084 1.00 97.81 70 LEU A CA 1
ATOM 574 C C . LEU A 1 70 ? 6.980 3.181 -11.381 1.00 97.81 70 LEU A C 1
ATOM 576 O O . LEU A 1 70 ? 7.185 3.362 -10.182 1.00 97.81 70 LEU A O 1
ATOM 580 N N . ALA A 1 71 ? 7.735 2.352 -12.108 1.00 96.12 71 ALA A N 1
ATOM 581 C CA . ALA A 1 71 ? 8.794 1.520 -11.532 1.00 96.12 71 ALA A CA 1
ATOM 582 C C . ALA A 1 71 ? 9.888 2.317 -10.797 1.00 96.12 71 ALA A C 1
ATOM 584 O O . ALA A 1 71 ? 10.549 1.772 -9.912 1.00 96.12 71 ALA A O 1
ATOM 585 N N . ASP A 1 72 ? 10.085 3.588 -11.153 1.00 93.38 72 ASP A N 1
ATOM 586 C CA . ASP A 1 72 ? 11.086 4.473 -10.552 1.00 93.38 72 ASP A CA 1
ATOM 587 C C . ASP A 1 72 ? 10.473 5.792 -10.027 1.00 93.38 72 ASP A C 1
ATOM 589 O O . ASP A 1 72 ? 11.196 6.758 -9.768 1.00 93.38 72 ASP A O 1
ATOM 593 N N . ASP A 1 73 ? 9.146 5.847 -9.845 1.00 95.94 73 ASP A N 1
ATOM 594 C CA . ASP A 1 73 ? 8.452 7.025 -9.316 1.00 95.94 73 ASP A CA 1
ATOM 595 C C . ASP A 1 73 ? 8.738 7.200 -7.817 1.00 95.94 73 ASP A C 1
ATOM 597 O O . ASP A 1 73 ? 8.218 6.476 -6.970 1.00 95.94 73 ASP A O 1
ATOM 601 N N . THR A 1 74 ? 9.536 8.211 -7.466 1.00 94.25 74 THR A N 1
ATOM 602 C CA . THR A 1 74 ? 9.924 8.505 -6.075 1.00 94.25 74 THR A CA 1
ATOM 603 C C . THR A 1 74 ? 8.771 9.003 -5.196 1.00 94.25 74 THR A C 1
ATOM 605 O O . THR A 1 74 ? 8.958 9.204 -3.999 1.00 94.25 74 THR A O 1
ATOM 608 N N . THR A 1 75 ? 7.599 9.286 -5.772 1.00 91.88 75 THR A N 1
ATOM 609 C CA . THR A 1 75 ? 6.387 9.626 -5.012 1.00 91.88 75 THR A CA 1
ATOM 610 C C . THR A 1 75 ? 5.626 8.386 -4.551 1.00 91.88 75 THR A C 1
ATOM 612 O O . THR A 1 75 ? 4.953 8.453 -3.524 1.00 91.88 75 THR A O 1
ATOM 615 N N . VAL A 1 76 ? 5.790 7.264 -5.262 1.00 95.69 76 VAL A N 1
ATOM 616 C CA . VAL A 1 76 ? 5.295 5.935 -4.871 1.00 95.69 76 VAL A CA 1
ATOM 617 C C . VAL A 1 76 ? 6.356 5.185 -4.064 1.00 95.69 76 VAL A C 1
ATOM 619 O O . VAL A 1 76 ? 6.023 4.548 -3.075 1.00 95.69 76 VAL A O 1
ATOM 622 N N . TRP A 1 77 ? 7.632 5.330 -4.436 1.00 95.38 77 TRP A N 1
ATOM 623 C CA . TRP A 1 77 ? 8.787 4.683 -3.803 1.00 95.38 77 TRP A CA 1
ATOM 624 C C . TRP A 1 77 ? 9.717 5.730 -3.159 1.00 95.38 77 TRP A C 1
ATOM 626 O O . TRP A 1 77 ? 10.798 6.021 -3.688 1.00 95.38 77 TRP A O 1
ATOM 636 N N . PRO A 1 78 ? 9.297 6.383 -2.062 1.00 93.94 78 PRO A N 1
ATOM 637 C CA . PRO A 1 78 ? 10.090 7.420 -1.413 1.00 93.94 78 PRO A CA 1
ATOM 638 C C . PRO A 1 78 ? 11.376 6.854 -0.800 1.00 93.94 78 PRO A C 1
ATOM 640 O O . PRO A 1 78 ? 11.390 5.775 -0.215 1.00 93.94 78 PRO A O 1
ATOM 643 N N . ASP A 1 79 ? 12.462 7.624 -0.867 1.00 93.06 79 ASP A N 1
ATOM 644 C CA . ASP A 1 79 ? 13.727 7.249 -0.237 1.00 93.06 79 ASP A CA 1
ATOM 645 C C . ASP A 1 79 ? 13.708 7.428 1.294 1.00 93.06 79 ASP A C 1
ATOM 647 O O . ASP A 1 79 ? 12.864 8.126 1.868 1.00 93.06 79 ASP A O 1
ATOM 651 N N . ASP A 1 80 ? 14.698 6.847 1.977 1.00 93.69 80 ASP A N 1
ATOM 652 C CA . ASP A 1 80 ? 14.847 6.949 3.437 1.00 93.69 80 ASP A CA 1
ATOM 653 C C . ASP A 1 80 ? 14.914 8.404 3.930 1.00 93.69 80 ASP A C 1
ATOM 655 O O . ASP A 1 80 ? 14.444 8.738 5.025 1.00 93.69 80 ASP A O 1
ATOM 659 N N . THR A 1 81 ? 15.473 9.305 3.115 1.00 95.31 81 THR A N 1
ATOM 660 C CA . THR A 1 81 ? 15.541 10.733 3.445 1.00 95.31 81 THR A CA 1
ATOM 661 C C . THR A 1 81 ? 14.138 11.334 3.483 1.00 95.31 81 THR A C 1
ATOM 663 O O . THR A 1 81 ? 13.793 12.039 4.431 1.00 95.31 81 THR A O 1
ATOM 666 N N . THR A 1 82 ? 13.299 11.029 2.499 1.00 94.50 82 THR A N 1
ATOM 667 C CA . THR A 1 82 ? 11.905 11.471 2.438 1.00 94.50 82 THR A CA 1
ATOM 668 C C . THR A 1 82 ? 11.098 10.843 3.568 1.00 94.50 82 THR A C 1
ATOM 670 O O . THR A 1 82 ? 10.427 11.562 4.314 1.00 94.50 82 THR A O 1
ATOM 673 N N . LEU A 1 83 ? 11.225 9.528 3.764 1.00 93.56 83 LEU A N 1
ATOM 674 C CA . LEU A 1 83 ? 10.514 8.780 4.799 1.00 93.56 83 LEU A CA 1
ATOM 675 C C . LEU A 1 83 ? 10.852 9.255 6.215 1.00 93.56 83 LEU A C 1
ATOM 677 O O . LEU A 1 83 ? 9.947 9.386 7.042 1.00 93.56 83 LEU A O 1
ATOM 681 N N . SER A 1 84 ? 12.113 9.590 6.498 1.00 95.44 84 SER A N 1
ATOM 682 C CA . SER A 1 84 ? 12.529 10.094 7.819 1.00 95.44 84 SER A CA 1
ATOM 683 C C . SER A 1 84 ? 11.934 11.465 8.173 1.00 95.44 84 SER A C 1
ATOM 685 O O . SER A 1 84 ? 11.872 11.826 9.347 1.00 95.44 84 SER A O 1
ATOM 687 N N . ASN A 1 85 ? 11.426 12.197 7.177 1.00 95.94 85 ASN A N 1
ATOM 688 C CA . ASN A 1 85 ? 10.700 13.457 7.346 1.00 95.94 85 ASN A CA 1
ATOM 689 C C . ASN A 1 85 ? 9.168 13.272 7.348 1.00 95.94 85 ASN A C 1
ATOM 691 O O . ASN A 1 85 ? 8.409 14.238 7.172 1.00 95.94 85 ASN A O 1
ATOM 695 N N . THR A 1 86 ? 8.681 12.038 7.510 1.00 95.31 86 THR A N 1
ATOM 696 C CA . THR A 1 86 ? 7.252 11.736 7.654 1.00 95.31 86 THR A CA 1
ATOM 697 C C . THR A 1 86 ? 6.857 11.413 9.091 1.00 95.31 86 THR A C 1
ATOM 699 O O . THR A 1 86 ? 7.679 11.027 9.920 1.00 95.31 86 THR A O 1
ATOM 702 N N . HIS A 1 87 ? 5.575 11.598 9.397 1.00 94.88 87 HIS A N 1
ATOM 703 C CA . HIS A 1 87 ? 4.995 11.331 10.709 1.00 94.88 87 HIS A CA 1
ATOM 704 C C . HIS A 1 87 ? 3.717 10.520 10.545 1.00 94.88 87 HIS A C 1
ATOM 706 O O . HIS A 1 87 ? 2.947 10.788 9.627 1.00 94.88 87 HIS A O 1
ATOM 712 N N . VAL A 1 88 ? 3.489 9.554 11.432 1.00 93.56 88 VAL A N 1
ATOM 713 C CA . VAL A 1 88 ? 2.215 8.830 11.498 1.00 93.56 88 VAL A CA 1
ATOM 714 C C . VAL A 1 88 ? 1.167 9.644 12.249 1.00 93.56 88 VAL A C 1
ATOM 716 O O . VAL A 1 88 ? 1.512 10.539 13.028 1.00 93.56 88 VAL A O 1
ATOM 719 N N . TYR A 1 89 ? -0.109 9.313 12.047 1.00 91.56 89 TYR A N 1
ATOM 720 C CA . TYR A 1 89 ? -1.184 9.881 12.852 1.00 91.56 89 TYR A CA 1
ATOM 721 C C . TYR A 1 89 ? -0.926 9.646 14.340 1.00 91.56 89 TYR A C 1
ATOM 723 O O . TYR A 1 89 ? -0.507 8.569 14.770 1.00 91.56 89 TYR A O 1
ATOM 731 N N . LYS A 1 90 ? -1.187 10.682 15.134 1.00 90.94 90 LYS A N 1
ATOM 732 C CA . LYS A 1 90 ? -1.200 10.559 16.585 1.00 90.94 90 LYS A CA 1
ATOM 733 C C . LYS A 1 90 ? -2.431 9.749 16.992 1.00 90.94 90 LYS A C 1
ATOM 735 O O . LYS A 1 90 ? -3.522 10.003 16.494 1.00 90.94 90 LYS A O 1
ATOM 740 N N . ASN A 1 91 ? -2.263 8.835 17.944 1.00 92.12 91 ASN A N 1
ATOM 741 C CA . ASN A 1 91 ? -3.398 8.270 18.669 1.00 92.12 91 ASN A CA 1
ATOM 742 C C . ASN A 1 91 ? -3.947 9.351 19.604 1.00 92.12 91 ASN A C 1
ATOM 744 O O . ASN A 1 91 ? -3.270 9.718 20.568 1.00 92.12 91 ASN A O 1
ATOM 748 N N . LEU A 1 92 ? -5.115 9.889 19.269 1.00 94.56 92 LEU A N 1
ATOM 749 C CA . LEU A 1 92 ? -5.803 10.900 20.066 1.00 94.56 92 LEU A CA 1
ATOM 750 C C . LEU A 1 92 ? -6.575 10.227 21.202 1.00 94.56 92 LEU A C 1
ATOM 752 O O . LEU A 1 92 ? -7.073 9.109 21.047 1.00 94.56 92 LEU A O 1
ATOM 756 N N . ASP A 1 93 ? -6.665 10.904 22.342 1.00 96.44 93 ASP A N 1
ATOM 757 C CA . ASP A 1 93 ? -7.707 10.605 23.321 1.00 96.44 93 ASP A CA 1
ATOM 758 C C . ASP A 1 93 ? -9.005 11.359 22.981 1.00 96.44 93 ASP A C 1
ATOM 760 O O . ASP A 1 93 ? -9.055 12.150 22.039 1.00 96.44 93 ASP A O 1
ATOM 764 N N . ALA A 1 94 ? -10.072 11.088 23.735 1.00 96.06 94 ALA A N 1
ATOM 765 C CA . ALA A 1 94 ? -11.389 11.656 23.460 1.00 96.06 94 ALA A CA 1
ATOM 766 C C . ALA A 1 94 ? -11.433 13.189 23.597 1.00 96.06 94 ALA A C 1
ATOM 768 O O . ALA A 1 94 ? -12.168 13.834 22.857 1.00 96.06 94 ALA A O 1
ATOM 769 N N . GLU A 1 95 ? -10.661 13.767 24.525 1.00 96.88 95 GLU A N 1
ATOM 770 C CA . GLU A 1 95 ? -10.619 15.222 24.723 1.00 96.88 95 GLU A CA 1
ATOM 771 C C . GLU A 1 95 ? -9.899 15.891 23.549 1.00 96.88 95 GLU A C 1
ATOM 773 O O . GLU A 1 95 ? -10.353 16.902 23.014 1.00 96.88 95 GLU A O 1
ATOM 778 N N . GLU A 1 96 ? -8.793 15.298 23.102 1.00 96.75 96 GLU A N 1
ATOM 779 C CA . GLU A 1 96 ? -8.051 15.782 21.945 1.00 96.75 96 GLU A CA 1
ATOM 780 C C . GLU A 1 96 ? -8.851 15.640 20.644 1.00 96.75 96 GLU A C 1
ATOM 782 O O . GLU A 1 96 ? -8.821 16.549 19.817 1.00 96.75 96 GLU A O 1
ATOM 787 N N . GLU A 1 97 ? -9.564 14.528 20.452 1.00 95.62 97 GLU A N 1
ATOM 788 C CA . GLU A 1 97 ? -10.426 14.301 19.287 1.00 95.62 97 GLU A CA 1
ATOM 789 C C . GLU A 1 97 ? -11.564 15.330 19.217 1.00 95.62 97 GLU A C 1
ATOM 791 O O . GLU A 1 97 ? -11.743 15.964 18.176 1.00 95.62 97 GLU A O 1
ATOM 796 N N . GLU A 1 98 ? -12.268 15.575 20.328 1.00 96.62 98 GLU A N 1
ATOM 797 C CA . GLU A 1 98 ? -13.312 16.606 20.413 1.00 96.62 98 GLU A CA 1
ATOM 798 C C . GLU A 1 98 ? -12.750 18.000 20.096 1.00 96.62 98 GLU A C 1
ATOM 800 O O . GLU A 1 98 ? -13.311 18.723 19.274 1.00 96.62 98 GLU A O 1
ATOM 805 N N . ALA A 1 99 ? -11.582 18.345 20.646 1.00 96.19 99 ALA A N 1
ATOM 806 C CA . ALA A 1 99 ? -10.931 19.621 20.357 1.00 96.19 99 ALA A CA 1
ATOM 807 C C . ALA A 1 99 ? -10.567 19.790 18.867 1.00 96.19 99 ALA A C 1
ATOM 809 O O . ALA A 1 99 ? -10.656 20.898 18.328 1.00 96.19 99 ALA A O 1
ATOM 810 N N . TRP A 1 100 ? -10.155 18.715 18.182 1.00 94.69 100 TRP A N 1
ATOM 811 C CA . TRP A 1 100 ? -9.903 18.748 16.738 1.00 94.69 100 TRP A CA 1
ATOM 812 C C . TRP A 1 100 ? -11.194 18.880 15.922 1.00 94.69 100 TRP A C 1
ATOM 814 O O . TRP A 1 100 ? -11.196 19.617 14.932 1.00 94.69 100 TRP A O 1
ATOM 824 N N . HIS A 1 101 ? -12.279 18.221 16.336 1.00 94.12 101 HIS A N 1
ATOM 825 C CA . HIS A 1 101 ? -13.594 18.367 15.708 1.00 94.12 101 HIS A CA 1
ATOM 826 C C . HIS A 1 101 ? -14.125 19.792 15.830 1.00 94.12 101 HIS A C 1
ATOM 828 O O . HIS A 1 101 ? -14.444 20.401 14.812 1.00 94.12 101 HIS A O 1
ATOM 834 N N . ASP A 1 102 ? -14.106 20.372 17.030 1.00 95.38 102 ASP A N 1
ATOM 835 C CA . ASP A 1 102 ? -14.546 21.751 17.268 1.00 95.38 102 ASP A CA 1
ATOM 836 C C . ASP A 1 102 ? -13.793 22.767 16.396 1.00 95.38 102 ASP A C 1
ATOM 838 O O . ASP A 1 102 ? -14.351 23.779 15.963 1.00 95.38 102 ASP A O 1
ATOM 842 N N . LEU A 1 103 ? -12.513 22.502 16.120 1.00 95.00 103 LEU A N 1
ATOM 843 C CA . LEU A 1 103 ? -11.690 23.353 15.270 1.00 95.00 103 LEU A CA 1
ATOM 844 C C . LEU A 1 103 ? -12.012 23.188 13.777 1.00 95.00 103 LEU A C 1
ATOM 846 O O . LEU A 1 103 ? -11.969 24.171 13.032 1.00 95.00 103 LEU A O 1
ATOM 850 N N . PHE A 1 104 ? -12.271 21.960 13.321 1.00 94.81 104 PHE A N 1
ATOM 851 C CA . PHE A 1 104 ? -12.392 21.649 11.896 1.00 94.81 104 PHE A CA 1
ATOM 852 C C . PHE A 1 104 ? -13.831 21.714 11.373 1.00 94.81 104 PHE A C 1
ATOM 854 O O . PHE A 1 104 ? -14.044 22.141 10.237 1.00 94.81 104 PHE A O 1
ATOM 861 N N . ASP A 1 105 ? -14.821 21.367 12.193 1.00 94.69 105 ASP A N 1
ATOM 862 C CA . ASP A 1 105 ? -16.236 21.341 11.818 1.00 94.69 105 ASP A CA 1
ATOM 863 C C . ASP A 1 105 ? -16.741 22.679 11.244 1.00 94.69 105 ASP A C 1
ATOM 865 O O . ASP A 1 105 ? -17.388 22.657 10.191 1.00 94.69 105 ASP A O 1
ATOM 869 N N . PRO A 1 106 ? -16.400 23.856 11.811 1.00 94.62 106 PRO A N 1
ATOM 870 C CA . PRO A 1 106 ? -16.807 25.137 11.231 1.00 94.62 106 PRO A CA 1
ATOM 871 C C . PRO A 1 106 ? -16.265 25.359 9.812 1.00 94.62 106 PRO A C 1
ATOM 873 O O . PRO A 1 106 ? -16.932 25.959 8.976 1.00 94.62 106 PRO A O 1
ATOM 876 N N . VAL A 1 107 ? -15.069 24.846 9.502 1.00 93.12 107 VAL A N 1
ATOM 877 C CA . VAL A 1 107 ? -14.456 24.997 8.171 1.00 93.12 107 VAL A CA 1
ATOM 878 C C . VAL A 1 107 ? -15.265 24.257 7.105 1.00 93.12 107 VAL A C 1
ATOM 880 O O . VAL A 1 107 ? -15.373 24.737 5.976 1.00 93.12 107 VAL A O 1
ATOM 883 N N . ILE A 1 108 ? -15.833 23.098 7.450 1.00 91.12 108 ILE A N 1
ATOM 884 C CA . ILE A 1 108 ? -16.575 22.249 6.507 1.00 91.12 108 ILE A CA 1
ATOM 885 C C . ILE A 1 108 ? -18.087 22.517 6.506 1.00 91.12 108 ILE A C 1
ATOM 887 O O . ILE A 1 108 ? -18.759 22.143 5.545 1.00 91.12 108 ILE A O 1
ATOM 891 N N . GLN A 1 109 ? -18.626 23.160 7.547 1.00 87.31 109 GLN A N 1
ATOM 892 C CA . GLN A 1 109 ? -20.063 23.435 7.682 1.00 87.31 109 GLN A CA 1
ATOM 893 C C . GLN A 1 109 ? -20.474 24.856 7.256 1.00 87.31 109 GLN A C 1
ATOM 895 O O . GLN A 1 109 ? -21.637 25.040 6.893 1.00 87.31 109 GLN A O 1
ATOM 900 N N . GLY A 1 110 ? -19.543 25.819 7.214 1.00 67.69 110 GLY A N 1
ATOM 901 C CA . GLY A 1 110 ? -19.803 27.210 6.808 1.00 67.69 110 GLY A CA 1
ATOM 902 C C . GLY A 1 110 ? -20.267 28.091 7.958 1.00 67.69 110 GLY A C 1
ATOM 903 O O . GLY A 1 110 ? -21.401 28.613 7.869 1.00 67.69 110 GLY A O 1
#

pLDDT: mean 95.96, std 3.54, range [67.69, 98.62]

Secondary structure (DSSP, 8-state):
-EE--------TT-S-HHHHHHHHHHHTSHHHHHHHHHHH----SS-HHHHHHHHHHHHHHHT-HHHHHHHT-TTTS--HHHHHT-EEPP---HHHHHHHHHHHHHHHH-

Sequence (110 aa):
GMRWVDNMVIPLKAEHPTDAHEWINFVYQPEIAAAITEWVWYESPVDDEVIREIIRQDAKEFDDPALVALADDTTVWPDDTTLSNTHVYKNLDAEEEEAWHDLFDPVIQG

Mean predicted aligned error: 3.76 Å

Radius of gyration: 18.84 Å; Cα contacts (8 Å, |Δi|>4): 74; chains: 1; bounding box: 36×46×49 Å

Foldseek 3Di:
DADDDDDDDDDDPDPCVPVSVVVVVVCQDLLNVLVVCLVPVAAGPHDLVSSLVNLVVVCVVVVPVSSVCSSPPCVRVPDPVVVVPYDYDDDDDPVRVVVVCVVCVVVVVD

Solvent-accessible surface area (backbone atoms only — not comparable to full-atom values): 6679 Å² total; per-residue (Å²): 85,83,44,83,82,90,76,92,77,83,61,92,83,56,93,56,58,66,61,53,52,52,49,52,56,51,49,67,34,63,73,49,38,29,57,47,27,73,73,71,64,49,69,58,96,56,63,63,66,64,32,32,50,49,34,50,48,49,18,64,75,68,70,35,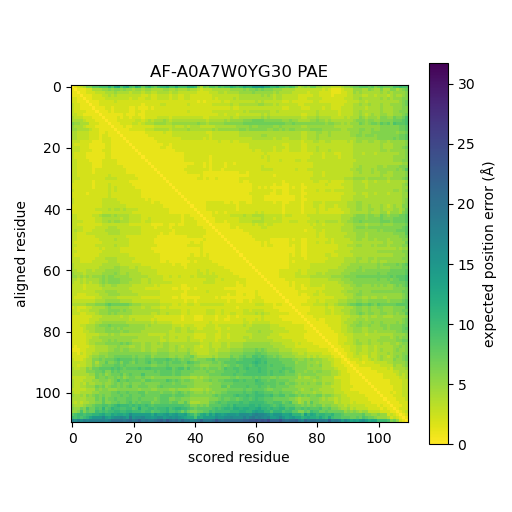68,67,38,54,49,58,51,71,30,54,88,50,57,58,51,72,74,59,55,72,54,41,42,64,81,78,88,68,54,73,69,57,47,49,55,51,45,70,66,47,50,58,75,78,72,109